Protein AF-A0A1Y3RB17-F1 (afdb_monomer)

Sequence (103 aa):
MTVLTDERRAGLLAYCRIEEPTAEELLTLETLYDAAVGYLEGAGISQPAPGTPRAAQYDLAVNFMVLRDFDLRDAEVTGTIQDNPAFRRLITQLKLTEPREEA

Structure (mmCIF, N/CA/C/O backbone):
data_AF-A0A1Y3RB17-F1
#
_entry.id   AF-A0A1Y3RB17-F1
#
loop_
_atom_site.group_PDB
_atom_site.id
_atom_site.type_symbol
_atom_site.label_atom_id
_atom_site.label_alt_id
_atom_site.label_comp_id
_atom_site.label_asym_id
_atom_site.label_entity_id
_atom_site.label_seq_id
_atom_site.pdbx_PDB_ins_code
_atom_site.Cartn_x
_atom_site.Cartn_y
_atom_site.Cartn_z
_atom_site.occupancy
_atom_site.B_iso_or_equiv
_atom_site.auth_seq_id
_atom_site.auth_comp_id
_atom_site.auth_asym_id
_atom_site.auth_atom_id
_atom_site.pdbx_PDB_model_num
ATOM 1 N N . MET A 1 1 ? -14.093 3.564 -5.199 1.00 50.50 1 MET A N 1
ATOM 2 C CA . MET A 1 1 ? -12.850 4.120 -5.775 1.00 50.50 1 MET A CA 1
ATOM 3 C C . MET A 1 1 ? -12.394 5.254 -4.882 1.00 50.50 1 MET A C 1
ATOM 5 O O . MET A 1 1 ? -13.044 6.296 -4.866 1.00 50.50 1 MET A O 1
ATOM 9 N N . THR A 1 2 ? -11.354 5.025 -4.084 1.00 64.94 2 THR A N 1
ATOM 10 C CA . THR A 1 2 ? -10.705 6.090 -3.315 1.00 64.94 2 THR A CA 1
ATOM 11 C C . THR A 1 2 ? -9.628 6.717 -4.189 1.00 64.94 2 THR A C 1
ATOM 13 O O . THR A 1 2 ? -8.850 5.998 -4.797 1.00 64.94 2 THR A O 1
ATOM 16 N N . VAL A 1 3 ? -9.581 8.044 -4.272 1.00 81.00 3 VAL A N 1
ATOM 17 C CA . VAL A 1 3 ? -8.589 8.742 -5.101 1.00 81.00 3 VAL A CA 1
ATOM 18 C C . VAL A 1 3 ? -7.213 8.684 -4.430 1.00 81.00 3 VAL A C 1
ATOM 20 O O . VAL A 1 3 ? -7.093 9.006 -3.245 1.00 81.00 3 VAL A O 1
ATOM 23 N N . LEU A 1 4 ? -6.175 8.314 -5.188 1.00 89.69 4 LEU A N 1
ATOM 24 C CA . LEU A 1 4 ? -4.785 8.383 -4.738 1.00 89.69 4 LEU A CA 1
ATOM 25 C C . LEU A 1 4 ? -4.370 9.850 -4.543 1.00 89.69 4 LEU A C 1
ATOM 27 O O . LEU A 1 4 ? -4.196 10.592 -5.509 1.00 89.69 4 LEU A O 1
ATOM 31 N N . THR A 1 5 ? -4.204 10.267 -3.289 1.00 93.12 5 THR A N 1
ATOM 32 C CA . THR A 1 5 ? -3.764 11.629 -2.953 1.00 93.12 5 THR A CA 1
ATOM 33 C C . THR A 1 5 ? -2.285 11.842 -3.278 1.00 93.12 5 THR A C 1
ATOM 35 O O . THR A 1 5 ? -1.501 10.890 -3.284 1.00 93.12 5 THR A O 1
ATOM 38 N N . ASP A 1 6 ? -1.873 13.098 -3.478 1.00 94.06 6 ASP A N 1
ATOM 39 C CA . ASP A 1 6 ? -0.471 13.443 -3.760 1.00 94.06 6 ASP A CA 1
ATOM 40 C C . ASP A 1 6 ? 0.480 13.010 -2.634 1.00 94.06 6 ASP A C 1
ATOM 42 O O . ASP A 1 6 ? 1.557 12.479 -2.895 1.00 94.06 6 ASP A O 1
ATOM 46 N N . GLU A 1 7 ? 0.063 13.150 -1.373 1.00 93.25 7 GLU A N 1
ATOM 47 C CA . GLU A 1 7 ? 0.839 12.692 -0.212 1.00 93.25 7 GLU A CA 1
ATOM 48 C C . GLU A 1 7 ? 1.018 11.167 -0.210 1.00 93.25 7 GLU A C 1
ATOM 50 O O . GLU A 1 7 ? 2.118 10.659 0.022 1.00 93.25 7 GLU A O 1
ATOM 55 N N . ARG A 1 8 ? -0.049 10.416 -0.514 1.00 94.31 8 ARG A N 1
ATOM 56 C CA . ARG A 1 8 ? 0.000 8.949 -0.585 1.00 94.31 8 ARG A CA 1
ATOM 57 C C . ARG A 1 8 ? 0.829 8.484 -1.783 1.00 94.31 8 ARG A C 1
ATOM 59 O O . ARG A 1 8 ? 1.586 7.521 -1.648 1.00 94.31 8 ARG A O 1
ATOM 66 N N . ARG A 1 9 ? 0.746 9.191 -2.916 1.00 96.00 9 ARG A N 1
ATOM 67 C CA . ARG A 1 9 ? 1.579 8.974 -4.109 1.00 96.00 9 ARG A CA 1
ATOM 68 C C . ARG A 1 9 ? 3.056 9.196 -3.787 1.00 96.00 9 ARG A C 1
ATOM 70 O O . ARG A 1 9 ? 3.864 8.315 -4.065 1.00 96.00 9 ARG A O 1
ATOM 77 N N . ALA A 1 10 ? 3.406 10.307 -3.139 1.00 95.81 10 ALA A N 1
ATOM 78 C CA . ALA A 1 10 ? 4.776 10.590 -2.710 1.00 95.81 10 ALA A CA 1
ATOM 79 C C . ALA A 1 10 ? 5.309 9.512 -1.749 1.00 95.81 10 ALA A C 1
ATOM 81 O O . ALA A 1 10 ? 6.430 9.032 -1.907 1.00 95.81 10 ALA A O 1
ATOM 82 N N . GLY A 1 11 ? 4.483 9.067 -0.796 1.00 95.44 11 GLY A N 1
ATOM 83 C CA . GLY A 1 11 ? 4.832 7.970 0.107 1.00 95.44 11 GLY A CA 1
ATOM 84 C C . GLY A 1 11 ? 5.060 6.630 -0.606 1.00 95.44 11 GLY A C 1
ATOM 85 O O . GLY A 1 11 ? 5.958 5.883 -0.220 1.00 95.44 11 GLY A O 1
ATOM 86 N N . LEU A 1 12 ? 4.274 6.321 -1.643 1.00 96.25 12 LEU A N 1
ATOM 87 C CA . LEU A 1 12 ? 4.455 5.122 -2.472 1.00 96.25 12 LEU A CA 1
ATOM 88 C C . LEU A 1 12 ? 5.732 5.185 -3.306 1.00 96.25 12 LEU A C 1
ATOM 90 O O . LEU A 1 12 ? 6.483 4.214 -3.316 1.00 96.25 12 LEU A O 1
ATOM 94 N N . LEU A 1 13 ? 5.995 6.321 -3.956 1.00 97.25 13 LEU A N 1
ATOM 95 C CA . LEU A 1 13 ? 7.221 6.551 -4.723 1.00 97.25 13 LEU A CA 1
ATOM 96 C C . LEU A 1 13 ? 8.457 6.369 -3.839 1.00 97.25 13 LEU A C 1
ATOM 98 O O . LEU A 1 13 ? 9.360 5.612 -4.189 1.00 97.25 13 LEU A O 1
ATOM 102 N N . ALA A 1 14 ? 8.448 6.963 -2.643 1.00 97.44 14 ALA A N 1
ATOM 103 C CA . ALA A 1 14 ? 9.523 6.795 -1.671 1.00 97.44 14 ALA A CA 1
ATOM 104 C C . ALA A 1 14 ? 9.690 5.329 -1.231 1.00 97.44 14 ALA A C 1
ATOM 106 O O . ALA A 1 14 ? 10.813 4.835 -1.142 1.00 97.44 14 ALA A O 1
ATOM 107 N N . TYR A 1 15 ? 8.588 4.609 -0.983 1.00 96.44 15 TYR A N 1
ATOM 108 C CA . TYR A 1 15 ? 8.639 3.193 -0.607 1.00 96.44 15 TYR A CA 1
ATOM 109 C C . TYR A 1 15 ? 9.205 2.313 -1.730 1.00 96.44 15 TYR A C 1
ATOM 111 O O . TYR A 1 15 ? 10.033 1.441 -1.467 1.00 96.44 15 TYR A O 1
ATOM 119 N N . CYS A 1 16 ? 8.795 2.576 -2.973 1.00 95.44 16 CYS A N 1
ATOM 120 C CA . CYS A 1 16 ? 9.271 1.870 -4.162 1.00 95.44 16 CYS A CA 1
ATOM 121 C C . CYS A 1 16 ? 10.646 2.358 -4.643 1.00 95.44 16 CYS A C 1
ATOM 123 O O . CYS A 1 16 ? 11.183 1.805 -5.594 1.00 95.44 16 CYS A O 1
ATOM 125 N N . ARG A 1 17 ? 11.234 3.363 -3.975 1.00 95.94 17 ARG A N 1
ATOM 126 C CA . ARG A 1 17 ? 12.529 3.976 -4.317 1.00 95.94 17 ARG A CA 1
ATOM 127 C C . ARG A 1 17 ? 12.575 4.554 -5.736 1.00 95.94 17 ARG A C 1
ATOM 129 O O . ARG A 1 17 ? 13.591 4.453 -6.416 1.00 95.94 17 ARG A O 1
ATOM 136 N N . ILE A 1 18 ? 11.477 5.172 -6.159 1.00 95.12 18 ILE A N 1
ATOM 137 C CA . ILE A 1 18 ? 11.360 5.853 -7.450 1.00 95.12 18 ILE A CA 1
ATOM 138 C C . ILE A 1 18 ? 11.542 7.354 -7.207 1.00 95.12 18 ILE A C 1
ATOM 140 O O . ILE A 1 18 ? 10.678 7.995 -6.608 1.00 95.12 18 ILE A O 1
ATOM 144 N N . GLU A 1 19 ? 12.678 7.906 -7.634 1.00 94.06 19 GLU A N 1
ATOM 145 C CA . GLU A 1 19 ? 13.027 9.320 -7.414 1.00 94.06 19 GLU A CA 1
ATOM 146 C C . GLU A 1 19 ? 12.496 10.235 -8.529 1.00 94.06 19 GLU A C 1
ATOM 148 O O . GLU A 1 19 ? 11.961 11.307 -8.251 1.00 94.06 19 GLU A O 1
ATOM 153 N N . GLU A 1 20 ? 12.577 9.785 -9.782 1.00 95.06 20 GLU A N 1
ATOM 154 C CA . GLU A 1 20 ? 12.150 10.533 -10.971 1.00 95.06 20 GLU A CA 1
ATOM 155 C C . GLU A 1 20 ? 11.163 9.688 -11.793 1.00 95.06 20 GLU A C 1
ATOM 157 O O . GLU A 1 20 ? 11.546 9.097 -12.802 1.00 95.06 20 GLU A O 1
ATOM 162 N N . PRO A 1 21 ? 9.894 9.570 -11.355 1.00 95.00 21 PRO A N 1
ATOM 163 C CA . PRO A 1 21 ? 8.931 8.715 -12.031 1.00 95.00 21 PRO A CA 1
ATOM 164 C C . PRO A 1 21 ? 8.565 9.268 -13.410 1.00 95.00 21 PRO A C 1
ATOM 166 O O . PRO A 1 21 ? 8.230 10.444 -13.575 1.00 95.00 21 PRO A O 1
ATOM 169 N N . THR A 1 22 ? 8.539 8.385 -14.397 1.00 96.44 22 THR A N 1
ATOM 170 C CA . THR A 1 22 ? 7.949 8.644 -15.709 1.00 96.44 22 THR A CA 1
ATOM 171 C C . THR A 1 22 ? 6.420 8.725 -15.618 1.00 96.44 22 THR A C 1
ATOM 173 O O . THR A 1 22 ? 5.791 8.222 -14.684 1.00 96.44 22 THR A O 1
ATOM 176 N N . ALA A 1 23 ? 5.778 9.326 -16.626 1.00 95.81 23 ALA A N 1
ATOM 177 C CA . ALA A 1 23 ? 4.314 9.385 -16.691 1.00 95.81 23 ALA A CA 1
ATOM 178 C C . ALA A 1 23 ? 3.664 7.987 -16.704 1.00 95.81 23 ALA A C 1
ATOM 180 O O . ALA A 1 23 ? 2.600 7.791 -16.119 1.00 95.81 23 ALA A O 1
ATOM 181 N N . GLU A 1 24 ? 4.315 7.012 -17.339 1.00 94.38 24 GLU A N 1
ATOM 182 C CA . GLU A 1 24 ? 3.853 5.625 -17.389 1.00 94.38 24 GLU A CA 1
ATOM 183 C C . GLU A 1 24 ? 3.940 4.944 -16.017 1.00 94.38 24 GLU A C 1
ATOM 185 O O . GLU A 1 24 ? 2.980 4.303 -15.582 1.00 94.38 24 GLU A O 1
ATOM 190 N N . GLU A 1 25 ? 5.036 5.142 -15.281 1.00 94.81 25 GLU A N 1
ATOM 191 C CA . GLU A 1 25 ? 5.168 4.625 -13.915 1.00 94.81 25 GLU A CA 1
ATOM 192 C C . GLU A 1 25 ? 4.123 5.234 -12.979 1.00 94.81 25 GLU A C 1
ATOM 194 O O . GLU A 1 25 ? 3.542 4.514 -12.169 1.00 94.81 25 GLU A O 1
ATOM 199 N N . LEU A 1 26 ? 3.818 6.530 -13.119 1.00 95.50 26 LEU A N 1
ATOM 200 C CA . LEU A 1 26 ? 2.771 7.187 -12.332 1.00 95.50 26 LEU A CA 1
ATOM 201 C C . LEU A 1 26 ? 1.382 6.591 -12.592 1.00 95.50 26 LEU A C 1
ATOM 203 O O . LEU A 1 26 ? 0.650 6.339 -11.633 1.00 95.50 26 LEU A O 1
ATOM 207 N N . LEU A 1 27 ? 1.027 6.351 -13.859 1.00 94.69 27 LEU A N 1
ATOM 208 C CA . LEU A 1 27 ? -0.238 5.707 -14.236 1.00 94.69 27 LEU A CA 1
ATOM 209 C C . LEU A 1 27 ? -0.308 4.264 -13.732 1.00 94.69 27 LEU A C 1
ATOM 211 O O . LEU A 1 27 ? -1.349 3.800 -13.255 1.00 94.69 27 LEU A O 1
ATOM 215 N N . THR A 1 28 ? 0.815 3.554 -13.805 1.00 94.75 28 THR A N 1
ATOM 216 C CA . THR A 1 28 ? 0.867 2.168 -13.356 1.00 94.75 28 THR A CA 1
ATOM 217 C C . THR A 1 28 ? 0.758 2.077 -11.837 1.00 94.75 28 THR A C 1
ATOM 219 O O . THR A 1 28 ? 0.002 1.251 -11.331 1.00 94.75 28 THR A O 1
ATOM 222 N N . LEU A 1 29 ? 1.440 2.951 -11.091 1.00 95.00 29 LEU A N 1
ATOM 223 C CA . LEU A 1 29 ? 1.317 3.034 -9.632 1.00 95.00 29 LEU A CA 1
ATOM 224 C C . LEU A 1 29 ? -0.111 3.348 -9.187 1.00 95.00 29 LEU A C 1
ATOM 226 O O . LEU A 1 29 ? -0.567 2.782 -8.199 1.00 95.00 29 LEU A O 1
ATOM 230 N N . GLU A 1 30 ? -0.820 4.211 -9.911 1.00 95.44 30 GLU A N 1
ATOM 231 C CA . GLU A 1 30 ? -2.221 4.529 -9.624 1.00 95.44 30 GLU A CA 1
ATOM 232 C C . GLU A 1 30 ? -3.126 3.304 -9.804 1.00 95.44 30 GLU A C 1
ATOM 234 O O . GLU A 1 30 ? -3.886 2.953 -8.904 1.00 95.44 30 GLU A O 1
ATOM 239 N N . THR A 1 31 ? -2.948 2.566 -10.903 1.00 95.88 31 THR A N 1
ATOM 240 C CA . THR A 1 31 ? -3.691 1.320 -11.153 1.00 95.88 31 THR A CA 1
ATOM 241 C C . THR A 1 31 ? -3.397 0.254 -10.090 1.00 95.88 31 THR A C 1
ATOM 243 O O . THR A 1 31 ? -4.306 -0.420 -9.603 1.00 95.88 31 THR A O 1
ATOM 246 N N . LEU A 1 32 ? -2.127 0.094 -9.704 1.00 96.81 32 LEU A N 1
ATOM 247 C CA . LEU A 1 32 ? -1.726 -0.865 -8.671 1.00 96.81 32 LEU A CA 1
ATOM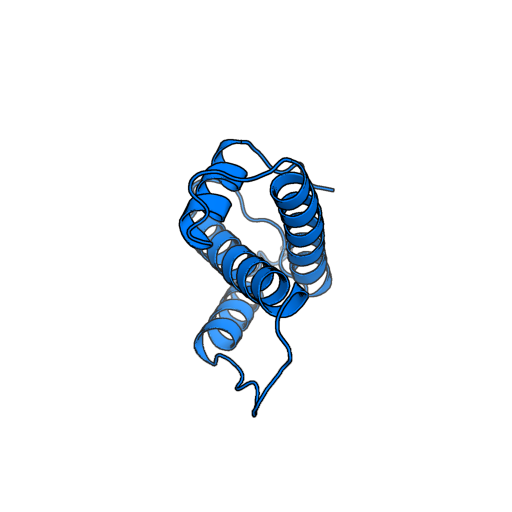 248 C C . LEU A 1 32 ? -2.231 -0.468 -7.282 1.00 96.81 32 LEU A C 1
ATOM 250 O O . LEU A 1 32 ? -2.608 -1.339 -6.497 1.00 96.81 32 LEU A O 1
ATOM 254 N N . TYR A 1 33 ? -2.261 0.829 -6.977 1.00 97.44 33 TYR A N 1
ATOM 255 C CA . TYR A 1 33 ? -2.849 1.338 -5.745 1.00 97.44 33 TYR A CA 1
ATOM 256 C C . TYR A 1 33 ? -4.334 0.979 -5.660 1.00 97.44 33 TYR A C 1
ATOM 258 O O . TYR A 1 33 ? -4.755 0.387 -4.664 1.00 97.44 33 TYR A O 1
ATOM 266 N N . ASP A 1 34 ? -5.102 1.251 -6.717 1.00 97.00 34 ASP A N 1
ATOM 267 C CA . ASP A 1 34 ? -6.527 0.920 -6.778 1.00 97.00 34 ASP A CA 1
ATOM 268 C C . ASP A 1 34 ? -6.767 -0.587 -6.619 1.00 97.00 34 ASP A C 1
ATOM 270 O O . ASP A 1 34 ? -7.650 -1.006 -5.866 1.00 97.00 34 ASP A O 1
ATOM 274 N N . ALA A 1 35 ? -5.944 -1.418 -7.267 1.00 96.88 35 ALA A N 1
ATOM 275 C CA . ALA A 1 35 ? -6.013 -2.870 -7.133 1.00 96.88 35 ALA A CA 1
ATOM 276 C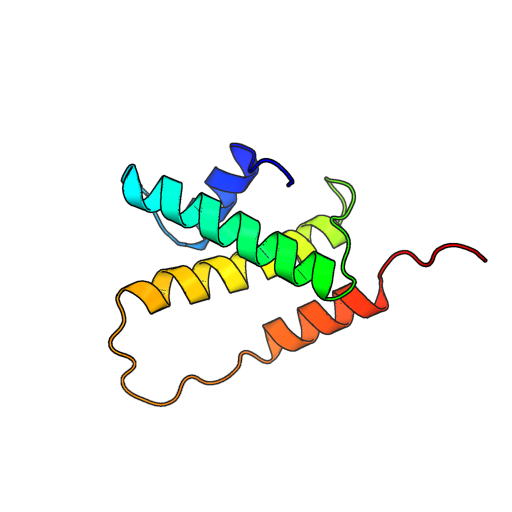 C . ALA A 1 35 ? -5.713 -3.341 -5.698 1.00 96.88 35 ALA A C 1
ATOM 278 O O . ALA A 1 35 ? -6.416 -4.205 -5.168 1.00 96.88 35 ALA A O 1
ATOM 279 N N . ALA A 1 36 ? -4.700 -2.765 -5.045 1.00 97.62 36 ALA A N 1
ATOM 280 C CA . ALA A 1 36 ? -4.345 -3.093 -3.668 1.00 97.62 36 ALA A CA 1
ATOM 281 C C . ALA A 1 36 ? -5.445 -2.679 -2.677 1.00 97.62 36 ALA A C 1
ATOM 283 O O . ALA A 1 36 ? -5.817 -3.470 -1.809 1.00 97.62 36 ALA A O 1
ATOM 284 N N . VAL A 1 37 ? -6.006 -1.476 -2.832 1.00 97.50 37 VAL A N 1
ATOM 285 C CA . VAL A 1 37 ? -7.138 -0.995 -2.026 1.00 97.50 37 VAL A CA 1
ATOM 286 C C . VAL A 1 37 ? -8.358 -1.896 -2.217 1.00 97.50 37 VAL A C 1
ATOM 288 O O . VAL A 1 37 ? -8.911 -2.386 -1.234 1.00 97.50 37 VAL A O 1
ATOM 291 N N . GLY A 1 38 ? -8.732 -2.192 -3.466 1.00 97.00 38 GLY A N 1
ATOM 292 C CA . GLY A 1 38 ? -9.872 -3.059 -3.770 1.00 97.00 38 GLY A CA 1
ATOM 293 C C . GLY A 1 38 ? -9.699 -4.488 -3.249 1.00 97.00 38 GLY A C 1
ATOM 294 O O . GLY A 1 38 ? -10.655 -5.106 -2.782 1.00 97.00 38 GLY A O 1
ATOM 295 N N . TYR A 1 39 ? -8.473 -5.016 -3.258 1.00 97.44 39 TYR A N 1
ATOM 296 C CA . TYR A 1 39 ? -8.174 -6.311 -2.650 1.00 97.44 39 TYR A CA 1
ATOM 297 C C . TYR A 1 39 ? -8.379 -6.299 -1.131 1.00 97.44 39 TYR A C 1
ATOM 299 O O . TYR A 1 39 ? -8.957 -7.243 -0.592 1.00 97.44 39 TYR A O 1
ATOM 307 N N . LEU A 1 40 ? -7.903 -5.263 -0.430 1.00 97.69 40 LEU A N 1
ATOM 308 C CA . LEU A 1 40 ? -8.078 -5.143 1.021 1.00 97.69 40 LEU A CA 1
ATOM 309 C C . LEU A 1 40 ? -9.561 -5.018 1.386 1.00 97.69 40 LEU A C 1
ATOM 311 O O . LEU A 1 40 ? -10.026 -5.747 2.264 1.00 97.69 40 LEU A O 1
ATOM 315 N N . GLU A 1 41 ? -10.312 -4.202 0.646 1.00 96.69 41 GLU A N 1
ATOM 316 C CA . GLU A 1 41 ? -11.763 -4.071 0.798 1.00 96.69 41 GLU A CA 1
ATOM 317 C C . GLU A 1 41 ? -12.469 -5.423 0.599 1.00 96.69 41 GLU A C 1
ATOM 319 O O . GLU A 1 41 ? -13.178 -5.893 1.490 1.00 96.69 41 GLU A O 1
ATOM 324 N N . GLY A 1 42 ? -12.190 -6.127 -0.506 1.00 96.19 42 GLY A N 1
ATOM 325 C CA . GLY A 1 42 ? -12.733 -7.466 -0.768 1.00 96.19 42 GLY A CA 1
ATOM 326 C C . GLY A 1 42 ? -12.292 -8.530 0.247 1.00 96.19 42 GLY A C 1
ATOM 327 O O . GLY A 1 42 ? -12.964 -9.546 0.429 1.00 96.19 42 GLY A O 1
ATOM 328 N N . ALA A 1 43 ? -11.183 -8.298 0.951 1.00 96.38 43 ALA A N 1
ATOM 329 C CA . ALA A 1 43 ? -10.699 -9.144 2.034 1.00 96.38 43 ALA A CA 1
ATOM 330 C C . ALA A 1 43 ? -11.350 -8.836 3.398 1.00 96.38 43 ALA A C 1
ATOM 332 O O . ALA A 1 43 ? -11.002 -9.518 4.375 1.00 96.38 43 ALA A O 1
ATOM 333 N N . GLY A 1 44 ? -12.269 -7.865 3.460 1.00 96.38 44 GLY A N 1
ATOM 334 C CA . GLY A 1 44 ? -12.950 -7.412 4.673 1.00 96.38 44 GLY A CA 1
ATOM 335 C C . GLY A 1 44 ? -12.120 -6.443 5.515 1.00 96.38 44 GLY A C 1
ATOM 336 O O . GLY A 1 44 ? -12.212 -6.486 6.737 1.00 96.38 44 GLY A O 1
ATOM 337 N N . ILE A 1 45 ? -11.248 -5.652 4.883 1.00 97.62 45 ILE A N 1
ATOM 338 C CA . ILE A 1 45 ? -10.434 -4.624 5.538 1.00 97.62 45 ILE A CA 1
ATOM 339 C C . ILE A 1 45 ? -10.838 -3.267 4.964 1.00 97.62 45 ILE A C 1
ATOM 341 O O . ILE A 1 45 ? -10.415 -2.914 3.861 1.00 97.62 45 ILE A O 1
ATOM 345 N N . SER A 1 46 ? -11.643 -2.498 5.696 1.00 95.69 46 SER A N 1
ATOM 346 C CA . SER A 1 46 ? -12.037 -1.162 5.263 1.00 95.69 46 SER A CA 1
ATOM 347 C C . SER A 1 46 ? -10.862 -0.189 5.353 1.00 95.69 46 SER A C 1
ATOM 349 O O . SER A 1 46 ? -9.965 -0.325 6.195 1.00 95.69 46 SER A O 1
ATOM 351 N N . GLN A 1 47 ? -10.885 0.848 4.514 1.00 94.69 47 GLN A N 1
ATOM 352 C CA . GLN A 1 47 ? -9.922 1.936 4.626 1.00 94.69 47 GLN A CA 1
ATOM 353 C C . GLN A 1 47 ? -10.095 2.646 5.987 1.00 94.69 47 GLN A C 1
ATOM 355 O O . GLN A 1 47 ? -11.188 3.142 6.278 1.00 94.69 47 GLN A O 1
ATOM 360 N N . PRO A 1 48 ? -9.060 2.697 6.849 1.00 94.75 48 PRO A N 1
ATOM 361 C CA . PRO A 1 48 ? -9.179 3.311 8.168 1.00 94.75 48 PRO A CA 1
ATOM 362 C C . PRO A 1 48 ? -9.205 4.841 8.108 1.00 94.75 48 PRO A C 1
ATOM 364 O O . PRO A 1 48 ? -8.715 5.451 7.158 1.00 94.75 48 PRO A O 1
ATOM 367 N N . ALA A 1 49 ? -9.687 5.470 9.185 1.00 92.19 49 ALA A N 1
ATOM 368 C CA . ALA A 1 49 ? -9.601 6.919 9.345 1.00 92.19 49 ALA A CA 1
ATOM 369 C C . ALA A 1 49 ? -8.130 7.399 9.317 1.00 92.19 49 ALA A C 1
ATOM 371 O O . ALA A 1 49 ? -7.278 6.784 9.978 1.00 92.19 49 ALA A O 1
ATOM 372 N N . PRO A 1 50 ? -7.823 8.493 8.592 1.00 91.50 50 PRO A N 1
ATOM 373 C CA . PRO A 1 50 ? -6.462 9.002 8.449 1.00 91.50 50 PRO A CA 1
ATOM 374 C C . PRO A 1 50 ? -5.866 9.416 9.801 1.00 91.50 50 PRO A C 1
ATOM 376 O O . PRO A 1 50 ? -6.579 9.759 10.742 1.00 91.50 50 PRO A O 1
ATOM 379 N N . GLY A 1 51 ? -4.536 9.366 9.906 1.00 92.69 51 GLY A N 1
ATOM 380 C CA . GLY A 1 51 ? -3.809 9.733 11.129 1.00 92.69 51 GLY A CA 1
ATOM 381 C C . GLY A 1 51 ? -3.862 8.693 12.257 1.00 92.69 51 GLY A C 1
ATOM 382 O O . GLY A 1 51 ? -3.278 8.911 13.316 1.00 92.69 51 GLY A O 1
ATOM 383 N N . THR A 1 52 ? -4.522 7.550 12.053 1.00 95.50 52 THR A N 1
ATOM 384 C CA . THR A 1 52 ? -4.546 6.456 13.035 1.00 95.50 52 THR A CA 1
ATOM 385 C C . THR A 1 52 ? -3.379 5.478 12.831 1.00 95.50 52 THR A C 1
ATOM 387 O O . THR A 1 52 ? -2.927 5.276 11.700 1.00 95.50 52 THR A O 1
ATOM 390 N N . PRO A 1 53 ? -2.920 4.768 13.882 1.00 96.56 53 PRO A N 1
ATOM 391 C CA . PRO A 1 53 ? -1.958 3.674 13.714 1.00 96.56 53 PRO A CA 1
ATOM 392 C C . PRO A 1 53 ? -2.454 2.577 12.760 1.00 96.56 53 PRO A C 1
ATOM 394 O O . PRO A 1 53 ? -1.660 1.976 12.038 1.00 96.56 53 PRO A O 1
ATOM 397 N N . ARG A 1 54 ? -3.774 2.339 12.720 1.00 96.81 54 ARG A N 1
ATOM 398 C CA . ARG A 1 54 ? -4.403 1.399 11.783 1.00 96.81 54 ARG A CA 1
ATOM 399 C C . ARG A 1 54 ? -4.264 1.874 10.335 1.00 96.81 54 ARG A C 1
ATOM 401 O O . ARG A 1 54 ? -3.939 1.057 9.483 1.00 96.81 54 ARG A O 1
ATOM 408 N N . ALA A 1 55 ? -4.443 3.170 10.061 1.00 95.94 55 ALA A N 1
ATOM 409 C CA . ALA A 1 55 ? -4.199 3.735 8.732 1.00 95.94 55 ALA A CA 1
ATOM 410 C C . ALA A 1 55 ? -2.743 3.537 8.290 1.00 95.94 55 ALA A C 1
ATOM 412 O O . ALA A 1 55 ? -2.506 3.105 7.170 1.00 95.94 55 ALA A O 1
ATOM 413 N N . ALA A 1 56 ? -1.767 3.729 9.184 1.00 96.31 56 ALA A N 1
ATOM 414 C CA . ALA A 1 56 ? -0.361 3.469 8.858 1.00 96.31 56 ALA A CA 1
ATOM 415 C C . ALA A 1 56 ? -0.086 1.984 8.529 1.00 96.31 56 ALA A C 1
ATOM 417 O O . ALA A 1 56 ? 0.703 1.675 7.637 1.00 96.31 56 ALA A O 1
ATOM 418 N N . GLN A 1 57 ? -0.746 1.053 9.225 1.00 97.69 57 GLN A N 1
ATOM 419 C CA . GLN A 1 57 ? -0.666 -0.385 8.932 1.00 97.69 57 GLN A CA 1
ATOM 420 C C . GLN A 1 57 ? -1.339 -0.752 7.605 1.00 97.69 57 GLN A C 1
ATOM 422 O O . GLN A 1 57 ? -0.807 -1.572 6.858 1.00 97.69 57 GLN A O 1
ATOM 427 N N . TYR A 1 58 ? -2.488 -0.142 7.312 1.00 97.62 58 TYR A N 1
ATOM 428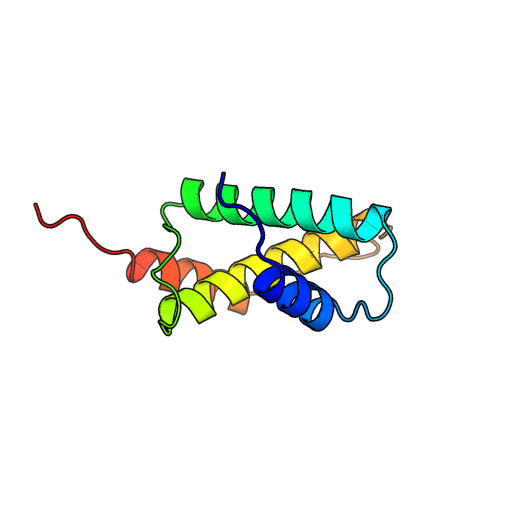 C CA . TYR A 1 58 ? -3.185 -0.290 6.038 1.00 97.62 58 TYR A CA 1
ATOM 429 C C . TYR A 1 58 ? -2.310 0.199 4.879 1.00 97.62 58 TYR A C 1
ATOM 431 O O . TYR A 1 58 ? -2.067 -0.545 3.932 1.00 97.62 58 TYR A O 1
ATOM 439 N N . ASP A 1 59 ? -1.740 1.397 5.004 1.00 97.06 59 ASP A N 1
ATOM 440 C CA . ASP A 1 59 ? -0.824 1.968 4.018 1.00 97.06 59 ASP A CA 1
ATOM 441 C C . ASP A 1 59 ? 0.409 1.086 3.801 1.00 97.06 59 ASP A C 1
ATOM 443 O O . ASP A 1 59 ? 0.842 0.891 2.668 1.00 97.06 59 ASP A O 1
ATOM 447 N N . LEU A 1 60 ? 0.965 0.502 4.867 1.00 97.44 60 LEU A N 1
ATOM 448 C CA . LEU A 1 60 ? 2.064 -0.455 4.747 1.00 97.44 60 LEU A CA 1
ATOM 449 C C . LEU A 1 60 ? 1.654 -1.716 3.968 1.00 97.44 60 LEU A C 1
ATOM 451 O O . LEU A 1 60 ? 2.445 -2.218 3.171 1.00 97.44 60 LEU A O 1
ATOM 455 N N . ALA A 1 61 ? 0.437 -2.227 4.172 1.00 97.88 61 ALA A N 1
ATOM 456 C CA . ALA A 1 61 ? -0.07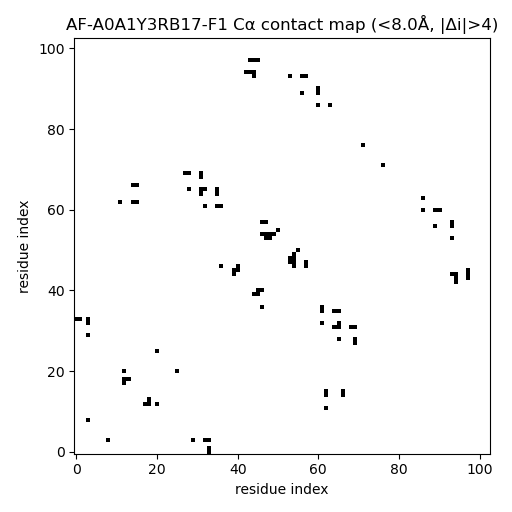2 -3.371 3.418 1.00 97.88 61 ALA A CA 1
ATOM 457 C C . ALA A 1 61 ? -0.230 -3.033 1.929 1.00 97.88 61 ALA A C 1
ATOM 459 O O . ALA A 1 61 ? 0.214 -3.809 1.083 1.00 97.88 61 ALA A O 1
ATOM 460 N N . VAL A 1 62 ? -0.776 -1.854 1.617 1.00 97.94 62 VAL A N 1
ATOM 461 C CA . VAL A 1 62 ? -0.862 -1.342 0.243 1.00 97.94 62 VAL A CA 1
ATOM 462 C C . VAL A 1 62 ? 0.531 -1.224 -0.375 1.00 97.94 62 VAL A C 1
ATOM 464 O O . VAL A 1 62 ? 0.751 -1.739 -1.466 1.00 97.94 62 VAL A O 1
ATOM 467 N N . ASN A 1 63 ? 1.498 -0.637 0.335 1.00 97.56 63 ASN A N 1
ATOM 468 C CA . ASN A 1 63 ? 2.871 -0.496 -0.156 1.00 97.56 63 ASN A CA 1
ATOM 469 C C . ASN A 1 63 ? 3.511 -1.849 -0.504 1.00 97.56 63 ASN A C 1
ATOM 471 O O . ASN A 1 63 ? 4.149 -1.968 -1.546 1.00 97.56 63 ASN A O 1
ATOM 475 N N . PHE A 1 64 ? 3.322 -2.878 0.333 1.00 96.62 64 PHE A N 1
ATOM 476 C CA . PHE A 1 64 ? 3.827 -4.225 0.044 1.00 96.62 64 PHE A CA 1
ATOM 477 C C . PHE A 1 64 ? 3.243 -4.803 -1.247 1.00 96.62 64 PHE A C 1
ATOM 479 O O . PHE A 1 64 ? 3.966 -5.441 -2.010 1.00 96.62 64 PHE A O 1
ATOM 486 N N . MET A 1 65 ? 1.944 -4.606 -1.480 1.00 96.44 65 MET A N 1
ATOM 487 C CA . MET A 1 65 ? 1.268 -5.100 -2.678 1.00 96.44 65 MET A CA 1
ATOM 488 C C . MET A 1 65 ? 1.711 -4.339 -3.926 1.00 96.44 65 MET A C 1
ATOM 490 O O . MET A 1 65 ? 2.073 -4.969 -4.915 1.00 96.44 65 MET A O 1
ATOM 494 N N . VAL A 1 66 ? 1.748 -3.005 -3.850 1.00 96.88 66 VAL A N 1
ATOM 495 C CA . VAL A 1 66 ? 2.168 -2.150 -4.964 1.00 96.88 66 VAL A CA 1
ATOM 496 C C . VAL A 1 66 ? 3.615 -2.432 -5.349 1.00 96.88 66 VAL A C 1
ATOM 498 O O . VAL A 1 66 ? 3.867 -2.657 -6.523 1.00 96.88 66 VAL A O 1
ATOM 501 N N . LEU A 1 67 ? 4.549 -2.492 -4.392 1.00 95.19 67 LEU A N 1
ATOM 502 C CA . LEU A 1 67 ? 5.954 -2.795 -4.685 1.00 95.19 67 LEU A CA 1
ATOM 503 C C . LEU A 1 67 ? 6.107 -4.168 -5.346 1.00 95.19 67 LEU A C 1
ATOM 505 O O . LEU A 1 67 ? 6.757 -4.279 -6.378 1.00 95.19 67 LEU A O 1
ATOM 509 N N . ARG A 1 68 ? 5.466 -5.203 -4.784 1.00 92.88 68 ARG A N 1
ATOM 510 C CA . ARG A 1 68 ? 5.495 -6.558 -5.353 1.00 92.88 68 ARG A CA 1
ATOM 511 C C . ARG A 1 68 ? 5.023 -6.547 -6.804 1.00 92.88 68 ARG A C 1
ATOM 513 O O . ARG A 1 68 ? 5.700 -7.092 -7.666 1.00 92.88 68 ARG A O 1
ATOM 520 N N . ASP A 1 69 ? 3.851 -5.973 -7.056 1.00 93.81 69 ASP A N 1
ATOM 521 C CA . ASP A 1 69 ? 3.259 -5.998 -8.391 1.00 93.81 69 ASP A CA 1
ATOM 522 C C . ASP A 1 69 ? 3.997 -5.077 -9.356 1.00 93.81 69 ASP A C 1
ATOM 524 O O . ASP A 1 69 ? 3.994 -5.359 -10.546 1.00 93.81 69 ASP A O 1
ATOM 528 N N . PHE A 1 70 ? 4.650 -4.020 -8.862 1.00 93.50 70 PHE A N 1
ATOM 529 C CA . PHE A 1 70 ? 5.501 -3.138 -9.652 1.00 93.50 70 PHE A CA 1
ATOM 530 C C . PHE A 1 70 ? 6.773 -3.858 -10.111 1.00 93.50 70 PHE A C 1
ATOM 532 O O . PHE A 1 70 ? 7.037 -3.896 -11.310 1.00 93.50 70 PHE A O 1
ATOM 539 N N . ASP A 1 71 ? 7.503 -4.484 -9.186 1.00 89.75 71 ASP A N 1
ATOM 540 C CA . ASP A 1 71 ? 8.757 -5.193 -9.475 1.00 89.75 71 ASP A CA 1
ATOM 541 C C . ASP A 1 71 ? 8.539 -6.409 -10.388 1.00 89.75 71 ASP A C 1
ATOM 543 O O . ASP A 1 71 ? 9.387 -6.742 -11.215 1.00 89.75 71 ASP A O 1
ATOM 547 N N . LEU A 1 72 ? 7.392 -7.084 -10.261 1.00 88.81 72 LEU A N 1
ATOM 548 C CA . LEU A 1 72 ? 7.081 -8.281 -11.044 1.00 88.81 72 LEU A CA 1
ATOM 549 C C . LEU A 1 72 ? 6.605 -7.998 -12.477 1.00 88.81 72 LEU A C 1
ATOM 551 O O . LEU A 1 72 ? 6.437 -8.956 -13.229 1.00 88.81 72 LEU A O 1
ATOM 555 N N . ARG A 1 73 ? 6.390 -6.737 -12.887 1.00 86.25 73 ARG A N 1
ATOM 556 C CA . ARG A 1 73 ? 5.987 -6.435 -14.278 1.00 86.25 73 ARG A CA 1
ATOM 557 C C . ARG A 1 73 ? 7.099 -6.715 -15.282 1.00 86.25 73 ARG A C 1
ATOM 559 O O . ARG A 1 73 ? 6.819 -7.237 -16.356 1.00 86.25 73 ARG A O 1
ATOM 566 N N . ASP A 1 74 ? 8.333 -6.387 -14.906 1.00 75.44 74 ASP A N 1
ATOM 567 C CA . ASP A 1 74 ? 9.513 -6.481 -15.775 1.00 75.44 74 ASP A CA 1
ATOM 568 C C . ASP A 1 74 ? 10.403 -7.688 -15.441 1.00 75.44 74 ASP A C 1
ATOM 570 O O . ASP A 1 74 ? 11.371 -7.978 -16.147 1.00 75.44 74 ASP A O 1
ATOM 574 N N . ALA A 1 75 ? 10.097 -8.409 -14.359 1.00 73.94 75 ALA A N 1
ATOM 575 C CA . ALA A 1 75 ? 10.911 -9.524 -13.905 1.00 73.94 75 ALA A CA 1
ATOM 576 C C . ALA A 1 75 ? 10.617 -10.808 -14.696 1.00 73.94 75 ALA A C 1
ATOM 578 O O . ALA A 1 75 ? 9.533 -11.390 -14.605 1.00 73.94 75 ALA A O 1
ATOM 579 N N . GLU A 1 76 ? 11.635 -11.343 -15.373 1.00 71.38 76 GLU A N 1
ATOM 580 C CA . GLU A 1 76 ? 11.677 -12.776 -15.651 1.00 71.38 76 GLU A CA 1
ATOM 581 C C . GLU A 1 76 ? 11.836 -13.485 -14.298 1.00 71.38 76 GLU A C 1
ATOM 583 O O . GLU A 1 76 ? 12.859 -13.350 -13.624 1.00 71.38 76 GLU A O 1
ATOM 588 N N . VAL A 1 77 ? 10.788 -14.174 -13.838 1.00 69.81 77 VAL A N 1
ATOM 589 C CA . VAL A 1 77 ? 10.786 -14.819 -12.518 1.00 69.81 77 VAL A CA 1
ATOM 590 C C . VAL A 1 77 ? 11.743 -16.012 -12.537 1.00 69.81 77 VAL A C 1
ATOM 592 O O . VAL A 1 77 ? 11.359 -17.151 -12.800 1.00 69.81 77 VAL A O 1
ATOM 595 N N . THR A 1 78 ? 13.017 -15.754 -12.252 1.00 69.94 78 THR A N 1
ATOM 596 C CA . THR A 1 78 ? 14.037 -16.788 -12.091 1.00 69.94 78 THR A CA 1
ATOM 597 C C . THR A 1 78 ? 14.114 -17.209 -10.624 1.00 69.94 78 THR A C 1
ATOM 599 O O . THR A 1 78 ? 14.530 -16.429 -9.767 1.00 69.94 78 THR A O 1
ATOM 602 N N . GLY A 1 79 ? 13.732 -18.452 -10.322 1.00 73.69 79 GLY A N 1
ATOM 603 C CA . GLY A 1 79 ? 13.756 -19.010 -8.964 1.00 73.69 79 GLY A CA 1
ATOM 604 C C . GLY A 1 79 ? 12.374 -19.114 -8.309 1.00 73.69 79 GLY A C 1
ATOM 605 O O . GLY A 1 79 ? 11.345 -19.047 -8.972 1.00 73.69 79 GLY A O 1
ATOM 606 N N . THR A 1 80 ? 12.342 -19.355 -6.995 1.00 78.38 80 THR A N 1
ATOM 607 C CA . THR A 1 80 ? 11.090 -19.507 -6.230 1.00 78.38 80 THR A CA 1
ATOM 608 C C . THR A 1 80 ? 10.728 -18.197 -5.540 1.00 78.38 80 THR A C 1
ATOM 610 O O . THR A 1 80 ? 11.479 -17.726 -4.687 1.00 78.38 80 THR A O 1
ATOM 613 N N . ILE A 1 81 ? 9.555 -17.642 -5.852 1.00 77.38 81 ILE A N 1
ATOM 614 C CA . ILE A 1 81 ? 8.972 -16.543 -5.074 1.00 77.38 81 ILE A CA 1
ATOM 615 C C . ILE A 1 81 ? 8.558 -17.109 -3.713 1.00 77.38 81 ILE A C 1
ATOM 617 O O . ILE A 1 81 ? 7.651 -17.936 -3.622 1.00 77.38 81 ILE A O 1
ATOM 621 N N . GLN A 1 82 ? 9.246 -16.690 -2.652 1.00 79.94 82 GLN A N 1
ATOM 622 C CA . GLN A 1 82 ? 8.862 -17.038 -1.289 1.00 79.94 82 GLN A CA 1
ATOM 623 C C . GLN A 1 82 ? 7.876 -16.016 -0.737 1.00 79.94 82 GLN A C 1
ATOM 625 O O . GLN A 1 82 ? 8.076 -14.807 -0.832 1.00 79.94 82 GLN A O 1
ATOM 630 N N . ASP A 1 83 ? 6.824 -16.518 -0.101 1.00 81.75 83 ASP A N 1
ATOM 631 C CA . ASP A 1 83 ? 5.868 -15.671 0.591 1.00 81.75 83 ASP A CA 1
ATOM 632 C C . ASP A 1 83 ? 6.515 -14.884 1.738 1.00 81.75 83 ASP A C 1
ATOM 634 O O . ASP A 1 83 ? 7.321 -15.412 2.507 1.00 81.75 83 ASP A O 1
ATOM 638 N N . ASN A 1 84 ? 6.070 -13.640 1.926 1.00 87.69 84 ASN A N 1
ATOM 639 C CA . ASN A 1 84 ? 6.483 -12.810 3.051 1.00 87.69 84 ASN A CA 1
ATOM 640 C C . ASN A 1 84 ? 5.586 -13.075 4.286 1.00 87.69 84 ASN A C 1
ATOM 642 O O . ASN A 1 84 ? 4.423 -12.646 4.314 1.00 87.69 84 ASN A O 1
ATOM 646 N N . PRO A 1 85 ? 6.090 -13.730 5.353 1.00 92.81 85 PRO A N 1
ATOM 647 C CA . PRO A 1 85 ? 5.293 -14.006 6.546 1.00 92.81 85 PRO A CA 1
ATOM 648 C C . PRO A 1 85 ? 4.907 -12.733 7.313 1.00 92.81 85 PRO A C 1
ATOM 650 O O . PRO A 1 85 ? 3.877 -12.730 7.988 1.00 92.81 85 PRO A O 1
ATOM 653 N N . ALA A 1 86 ? 5.687 -11.651 7.214 1.00 93.75 86 ALA A N 1
ATOM 654 C CA . ALA A 1 86 ? 5.349 -10.376 7.845 1.00 93.75 86 ALA A CA 1
ATOM 655 C C . ALA A 1 86 ? 4.125 -9.737 7.177 1.00 93.75 86 ALA A C 1
ATOM 657 O O . ALA A 1 86 ? 3.228 -9.274 7.879 1.00 93.75 86 ALA A O 1
ATOM 658 N N . PHE A 1 87 ? 4.037 -9.807 5.844 1.00 94.94 87 PHE A N 1
ATOM 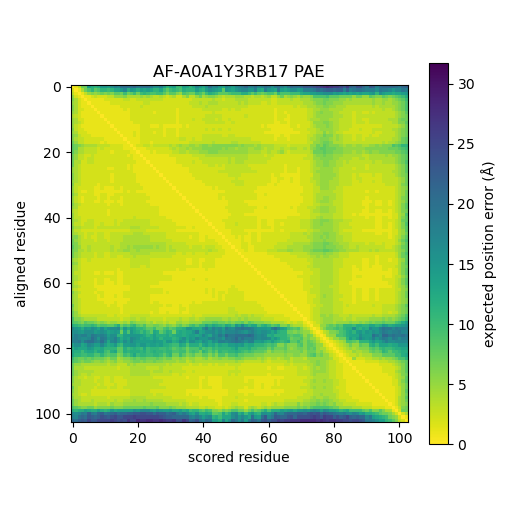659 C CA . PHE A 1 87 ? 2.863 -9.334 5.109 1.00 94.94 87 PHE A CA 1
ATOM 660 C C . PHE A 1 87 ? 1.605 -10.115 5.503 1.00 94.94 87 PHE A C 1
ATOM 662 O O . PHE A 1 87 ? 0.586 -9.522 5.847 1.00 94.94 87 PHE A O 1
ATOM 669 N N . ARG A 1 88 ? 1.688 -11.452 5.572 1.00 94.12 88 ARG A N 1
ATOM 670 C CA . ARG A 1 88 ? 0.556 -12.273 6.035 1.00 94.12 88 ARG A CA 1
ATOM 671 C C . ARG A 1 88 ? 0.085 -11.893 7.437 1.00 94.12 88 ARG A C 1
ATOM 673 O O . ARG A 1 88 ? -1.113 -11.754 7.660 1.00 94.12 88 ARG A O 1
ATOM 680 N N . ARG A 1 89 ? 1.016 -11.711 8.377 1.00 96.88 89 ARG A N 1
ATOM 681 C CA . ARG A 1 89 ? 0.691 -11.307 9.755 1.00 96.88 89 ARG A CA 1
ATOM 682 C C . ARG A 1 89 ? 0.046 -9.923 9.805 1.00 96.88 89 ARG A C 1
ATOM 684 O O . ARG A 1 89 ? -0.893 -9.744 10.572 1.00 96.88 89 ARG A O 1
ATOM 691 N N . LEU A 1 90 ? 0.505 -8.986 8.975 1.00 97.69 90 LEU A N 1
ATOM 692 C CA . LEU A 1 90 ? -0.086 -7.653 8.852 1.00 97.69 90 LEU A CA 1
ATOM 693 C C . LEU A 1 90 ? -1.544 -7.725 8.381 1.00 97.69 90 LEU A C 1
ATOM 695 O O . LEU A 1 90 ? -2.417 -7.155 9.029 1.00 97.69 90 LEU A O 1
ATOM 699 N N . ILE A 1 91 ? -1.824 -8.486 7.318 1.00 97.12 91 ILE A N 1
ATOM 700 C CA . ILE A 1 91 ? -3.195 -8.703 6.832 1.00 97.12 91 ILE A CA 1
ATOM 701 C C . ILE A 1 91 ? -4.068 -9.340 7.918 1.00 97.12 91 ILE A C 1
ATOM 703 O O . ILE A 1 91 ? -5.176 -8.871 8.168 1.00 97.12 91 ILE A O 1
ATOM 707 N N . THR A 1 92 ? -3.573 -10.372 8.608 1.00 97.31 92 THR A N 1
ATOM 708 C CA . THR A 1 92 ? -4.301 -10.997 9.722 1.00 97.31 92 THR A CA 1
ATOM 709 C C . THR A 1 92 ? -4.618 -9.991 10.826 1.00 97.31 92 THR A C 1
ATOM 711 O O . THR A 1 92 ? -5.754 -9.936 11.291 1.00 97.31 92 THR A O 1
ATOM 714 N N . GLN A 1 93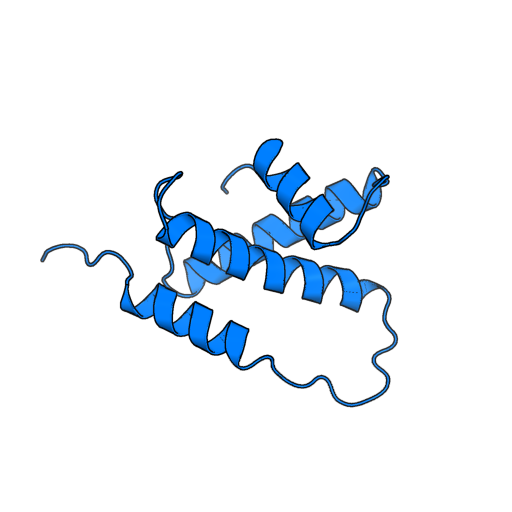 ? -3.645 -9.173 11.230 1.00 97.25 93 GLN A N 1
ATOM 715 C CA . GLN A 1 93 ? -3.844 -8.155 12.258 1.00 97.25 93 GLN A CA 1
ATOM 716 C C . GLN A 1 93 ? -4.904 -7.134 11.837 1.00 97.25 93 GLN A C 1
ATOM 718 O O . GLN A 1 93 ? -5.781 -6.804 12.638 1.00 97.25 93 GLN A O 1
ATOM 723 N N . LEU A 1 94 ? -4.857 -6.675 10.583 1.00 97.88 94 LEU A N 1
ATOM 724 C CA . LEU A 1 94 ? -5.844 -5.753 10.030 1.00 97.88 94 LEU A CA 1
ATOM 725 C C . LEU A 1 94 ? -7.248 -6.359 10.085 1.00 97.88 94 LEU A C 1
ATOM 727 O O . LEU A 1 94 ? -8.135 -5.712 10.632 1.00 97.88 94 LEU A O 1
ATOM 731 N N . LYS A 1 95 ? -7.438 -7.612 9.654 1.00 97.19 95 LYS A N 1
ATOM 732 C CA . LYS A 1 95 ? -8.742 -8.297 9.741 1.00 97.19 95 LYS A CA 1
ATOM 733 C C . LYS A 1 95 ? -9.247 -8.451 11.176 1.00 97.19 95 LYS A C 1
ATOM 735 O O . LYS A 1 95 ? -10.420 -8.235 11.446 1.00 97.19 95 LYS A O 1
ATOM 740 N N . LEU A 1 96 ? -8.372 -8.818 12.116 1.00 96.44 96 LEU A N 1
ATOM 741 C CA . LEU A 1 96 ? -8.756 -9.024 13.521 1.00 96.44 96 LEU A CA 1
ATOM 742 C C . LEU A 1 96 ? -9.145 -7.731 14.242 1.00 96.44 96 LEU A C 1
ATOM 744 O O . LEU A 1 96 ? -9.876 -7.778 15.229 1.00 96.44 96 LEU A O 1
ATOM 748 N N . THR A 1 97 ? -8.635 -6.596 13.768 1.00 95.25 97 THR A N 1
ATOM 749 C CA . THR A 1 97 ? -8.908 -5.265 14.328 1.00 95.25 97 THR A CA 1
ATOM 750 C C . THR A 1 97 ? -9.826 -4.432 13.439 1.00 95.25 97 THR A C 1
ATOM 752 O O . THR A 1 97 ? -9.899 -3.216 13.607 1.00 95.25 97 THR A O 1
ATOM 755 N N . GLU A 1 98 ? -10.503 -5.075 12.486 1.00 95.75 98 GLU A N 1
ATOM 756 C CA . GLU A 1 98 ? -11.564 -4.448 11.708 1.00 95.75 98 GLU A CA 1
ATOM 757 C C . GLU A 1 98 ? -12.659 -3.934 12.659 1.00 95.75 98 GLU A C 1
ATOM 759 O O . GLU A 1 98 ? -13.043 -4.667 13.584 1.00 95.75 98 GLU A O 1
ATOM 764 N N . PRO A 1 99 ? -13.138 -2.687 12.488 1.00 90.94 99 PRO A N 1
ATOM 765 C CA . PRO A 1 99 ? -14.266 -2.184 13.258 1.00 90.94 99 PRO A CA 1
ATOM 766 C C . PRO A 1 99 ? -15.456 -3.129 13.094 1.00 90.94 99 PRO A C 1
ATOM 768 O O . PRO A 1 99 ? -15.911 -3.387 11.983 1.00 90.94 99 PRO A O 1
ATOM 771 N N . ARG A 1 100 ? -15.945 -3.684 14.203 1.00 84.75 100 ARG A N 1
ATOM 772 C CA . ARG A 1 100 ? -17.170 -4.482 14.179 1.00 84.75 100 ARG A CA 1
ATOM 773 C C . ARG A 1 100 ? -18.336 -3.511 14.106 1.00 84.75 100 ARG A C 1
ATOM 775 O O . ARG A 1 100 ? -18.374 -2.572 14.899 1.00 84.75 100 ARG A O 1
ATOM 782 N N . GLU A 1 101 ? -19.274 -3.745 13.197 1.00 69.62 101 GLU A N 1
ATOM 783 C CA . GLU A 1 101 ? -20.593 -3.138 13.336 1.00 69.62 101 GLU A CA 1
ATOM 784 C C . GLU A 1 101 ? -21.150 -3.605 14.688 1.00 69.62 101 GLU A C 1
ATOM 786 O O . GLU A 1 101 ? -21.220 -4.809 14.958 1.00 69.62 101 GLU A O 1
ATOM 791 N N . GLU A 1 102 ? -21.418 -2.665 15.596 1.00 58.25 102 GLU A N 1
ATOM 792 C CA . GLU A 1 102 ? -22.124 -2.978 16.835 1.00 58.25 102 GLU A CA 1
ATOM 793 C C . GLU A 1 102 ? -23.520 -3.476 16.440 1.00 58.25 102 GLU A C 1
ATOM 795 O O . GLU A 1 102 ? -24.268 -2.759 15.774 1.00 58.25 102 GLU A O 1
ATOM 800 N N . ALA A 1 103 ? -23.810 -4.737 16.769 1.00 52.47 103 ALA A N 1
ATOM 801 C CA . ALA A 1 103 ? -25.090 -5.389 16.500 1.00 52.47 103 ALA A CA 1
ATOM 802 C C . ALA A 1 103 ? -26.199 -4.893 17.436 1.00 52.47 103 ALA A C 1
ATOM 804 O O . ALA A 1 103 ? -25.893 -4.649 18.628 1.00 52.47 103 ALA A O 1
#

Mean predicted aligned error: 4.35 Å

pLDDT: mean 91.39, std 9.96, range [50.5, 97.94]

Secondary structure (DSSP, 8-state):
-----HHHHHHHHHHHT-SS--HHHHHHHHHHHHHHHHHHHHTT-PPPPTTSHHHHHHHHHHHHHHHHHHHTTT----S-----HHHHHHHHHHHHTSPPPP-

Radius of gyration: 14.54 Å; Cα contacts (8 Å, |Δi|>4): 59; chains: 1; bounding box: 39×33×34 Å

Solvent-accessible surface area (backbone atoms only — not comparable to full-atom values): 6300 Å² total; per-residue (Å²): 137,80,82,86,43,72,68,59,49,53,53,45,31,59,74,64,68,48,87,81,73,49,74,65,55,53,54,49,51,52,55,37,45,51,51,34,51,51,50,38,43,75,67,61,32,75,87,54,65,81,94,36,75,63,27,55,53,51,51,50,54,36,46,55,46,33,42,52,59,57,59,53,7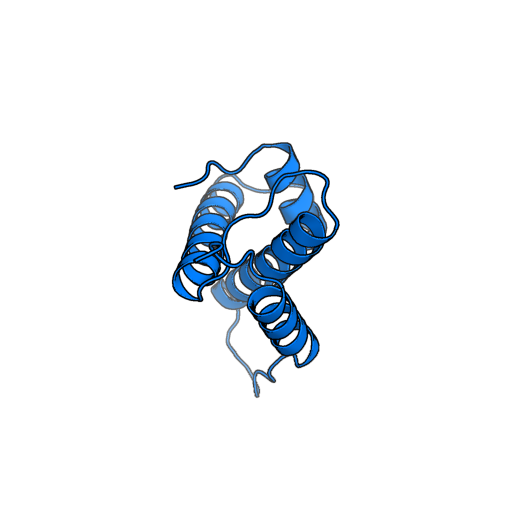2,80,49,80,83,81,76,82,88,74,83,60,68,65,59,53,50,49,54,50,50,47,49,75,66,43,86,72,79,85,127

Foldseek 3Di:
DDFCDPVLLVVLCVLLVPDDDDPVNSVLLRVLLVVQQVVLVVLVQHQDDPPDPLNVLSSVLSSVRSNVVVVVPPDPPDDDDDDDVVSVVSSVVRNVPHDDDDD

Nearest PDB structures (foldseek):
  3jvo-assembly1_A  TM=7.595E-01  e=7.468E-02  Byrnievirus HK97
  6ssi-assembly1_A  TM=2.739E-01  e=1.767E+00  Dickeya chrysanthemi

=== Feature glossary ===
Legend for the data blocks above and below:

— What the protein is —

The amino-acid sequence is the protein's primary structure: the linear order of residues from the N-terminus to the C-terminus, written in one-letter code. Everything else here — the 3D coordinates, the secondary structure, the domain annotations — is ultimately a consequence of this string.

Database cross-references. InterPro integrates a dozen domain/family signature databases into unified entries with residue-range hits. GO terms attach function/process/location labels with evidence codes. CATH codes position the fold in a four-level structural taxonomy. Organism is the NCBI-taxonomy species name.

— Where its atoms are —

The mmCIF block holds the 3D Cartesian coordinates of each backbone atom (N, Cα, C, O) in ångströms. mmCIF is the PDB's canonical archive format — a tagged-loop text representation of the atomic model.

The six renders are orthographic views along the three Cartesian axes in both directions. Representation (cartoon, sticks, or surface) and color scheme (sequence-rainbow or by-chain) vary across proteins so the training set covers all the common visualization conventions.

— Local backbone conformation —

Secondary structure is the local, repeating backbone conformation. DSSP classifies it into eight states by reading the hydrogen-bond network: three helix types (H, G, I), two β types (E, B), two non-regular types (T, S), and unstructured coil (-).

SS3 is a coarse helix/strand/coil call (letters a/b/c) made by the P-SEA algorithm from inter-Cα distances and dihedrals. It is less detailed than DSSP but needs only Cα positions.

Backbone dihedral angles. Every residue except chain termini has a φ (preceding-C → N → Cα → C) and a ψ (N → Cα → C → next-N). They are reported in degrees following the IUPAC sign convention. Secondary structure is essentially a statement about which (φ, ψ) basin each residue occupies.

— Global shape and packing —

The geometric summary reports three shape descriptors. Rg (radius of gyration) measures how spread out the Cα atoms are about their centre of mass; compact globular proteins have small Rg, elongated or unfolded ones large. Cα contacts (<8 Å, |i−j|>4) count long-range residue pairs in spatial proximity — high for tightly packed folds, near zero for rods or random coil. The bounding-box extents give the protein's footprint along x, y, z in Å.

Solvent accessibility: the surface area of each residue that a 1.4 Å water probe can touch, in Å². When only backbone atoms are present the absolute values are lower than full-atom SASA (side chains contribute most of the area) and are flagged as backbone-only.

Plot images: a contact map (which residues are close in 3D, as an N×N binary image), a Ramachandran scatter (backbone torsion angles, revealing secondary-structure composition at a glance), and — for AlphaFold structures — a PAE heatmap (pairwise prediction confidence).

— Structural neighborhood —

Foldseek's 3Di representation compresses backbone geometry into a per-residue letter drawn from a learned twenty-state alphabet. It captures the tertiary interaction pattern around each residue — which residues are packed against it in space, regardless of where they are in sequence.

Structural nearest neighbors (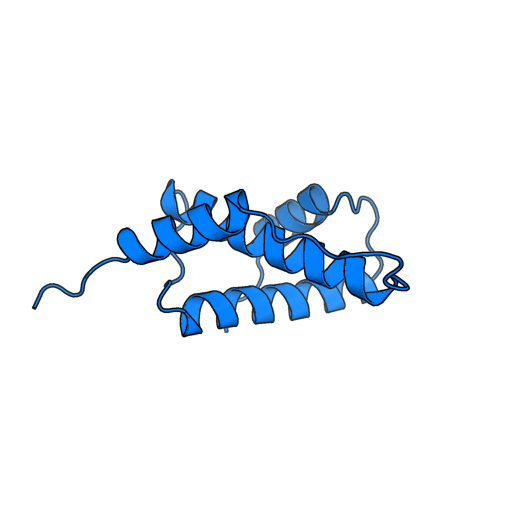via Foldseek easy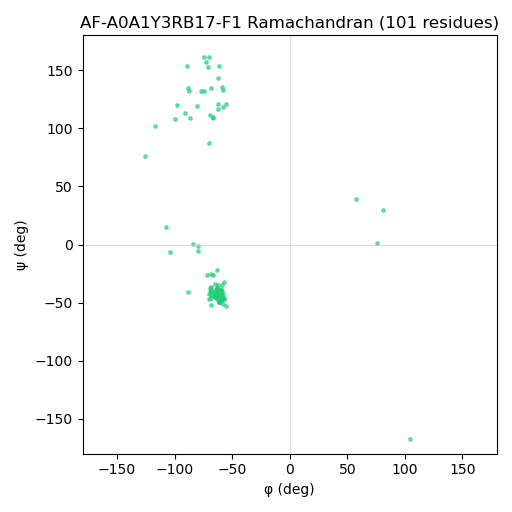-search vs the PDB). Reported per hit: target PDB id, E-value, and alignment TM-score. A TM-score above ~0.5 is the conventional threshold for 'same fold'.

— Confidence and disorder —

pLDDT (predicted Local Distance Difference Test) is AlphaFold's per-residue confidence score, ranging from 0 to 100. Values above 90 indicate high confidence (typically well-packed cores); 70–90 is confident; 50–70 low confidence; below 50 usually means the region is disordered or the prediction is unreliable there. AlphaFold stores pLDDT in the mmCIF B-factor column.

For experimental (PDB) structures, the B-factor (temperature factor) quantifies the positional spread of each atom in the crystal — a combination of thermal vibration and static disorder — in units of Å². High B-factors mark flexible loops or poorly resolved regions; low B-factors mark the rigid, well-ordered core.

Predicted Aligned Error (PAE) is an AlphaFold confidence matrix: entry (i, j) is the expected error in the position of residue j, in ångströms, when the prediction is superimposed on the true structure at residue i. Low PAE within a block of residues means that block is internally rigid and well-predicted; high PAE between two blocks means their relative placement is uncertain even if each block individually is confident.